Protein AF-A0A0L0F7H2-F1 (afdb_monomer_lite)

Secondary structure (DSSP, 8-state):
-HHHHHHHHHHHTT--GGGGGGHHHHHHHHHHTT-BTTTTB--HHHHHHHHHHHHHHHHTTSS-TTTHHHHHHHHHHHHH-

Radius of gyration: 12.79 Å; chains: 1; bounding box: 32×20×36 Å

Sequence (81 aa):
EAPTLVQELLQSSGAPCESTPYSDESAVYLAESFGNATRIDYGTGHELTFVSFMCSLVLLGAVPQSDAKGYVLHVFNRWEM

InterPro domains:
  IPR004327 Phosphotyrosyl phosphatase activator, PTPA [PF03095] (3-79)
  IPR004327 Phosphotyrosyl phosphatase activator, PTPA [PTHR10012] (7-79)
  IPR037218 PTPA superfamily [SSF140984] (17-79)

pLDDT: mean 92.6, std 5.27, range [67.56, 97.25]

Organism: NCBI:txid667725

Foldseek 3Di:
DLLVVLVVLCVVLVFDPVLNVCSVVLSVLVVQLPDDPVVPDDDVVSVVSVVVSLVSCCVRNSDDPVCSVVSCVVVSVVVVD

Structure (mmCIF, N/CA/C/O backbone):
data_AF-A0A0L0F7H2-F1
#
_entry.id   AF-A0A0L0F7H2-F1
#
loop_
_atom_site.group_PDB
_atom_site.id
_atom_site.type_symbol
_atom_site.label_atom_id
_atom_site.label_alt_id
_atom_site.label_comp_id
_atom_site.label_asym_id
_atom_site.label_entity_id
_atom_site.label_seq_id
_atom_site.pdbx_PDB_ins_code
_atom_site.Cartn_x
_atom_site.Cartn_y
_atom_site.Cartn_z
_atom_site.occupancy
_atom_site.B_iso_or_equiv
_atom_site.auth_seq_id
_atom_site.auth_comp_id
_atom_site.auth_asym_id
_atom_site.auth_atom_id
_atom_site.pdbx_PDB_model_num
ATOM 1 N N . GLU A 1 1 ? 8.535 11.853 1.074 1.00 81.19 1 GLU A N 1
ATOM 2 C CA . GLU A 1 1 ? 8.995 10.494 0.697 1.00 81.19 1 GLU A CA 1
ATOM 3 C C . GLU A 1 1 ? 8.056 9.461 1.313 1.00 81.19 1 GLU A C 1
ATOM 5 O O . GLU A 1 1 ? 7.288 9.841 2.195 1.00 81.19 1 GLU A O 1
ATOM 10 N N . ALA A 1 2 ? 8.069 8.201 0.855 1.00 87.06 2 ALA A N 1
ATOM 11 C CA . ALA A 1 2 ? 7.122 7.179 1.325 1.00 87.06 2 ALA A CA 1
ATOM 12 C C . ALA A 1 2 ? 7.080 7.022 2.865 1.00 87.06 2 ALA A C 1
ATOM 14 O O . ALA A 1 2 ? 5.975 7.031 3.404 1.00 87.06 2 ALA A O 1
ATOM 15 N N . PRO A 1 3 ? 8.214 6.998 3.600 1.00 89.62 3 PRO A N 1
ATOM 16 C CA . PRO A 1 3 ? 8.194 6.866 5.062 1.00 89.62 3 PRO A CA 1
ATOM 17 C C . PRO A 1 3 ? 7.467 8.012 5.769 1.00 89.62 3 PRO A C 1
ATOM 19 O O . PRO A 1 3 ? 6.598 7.779 6.605 1.00 89.62 3 PRO A O 1
ATOM 22 N N . THR A 1 4 ? 7.762 9.257 5.383 1.00 91.94 4 THR A N 1
ATOM 23 C CA . THR A 1 4 ? 7.117 10.448 5.955 1.00 91.94 4 THR A CA 1
ATOM 24 C C . THR A 1 4 ? 5.613 10.433 5.710 1.00 91.94 4 THR A C 1
ATOM 26 O O . THR A 1 4 ? 4.836 10.689 6.623 1.00 91.94 4 THR A O 1
ATOM 29 N N . LEU A 1 5 ? 5.198 10.077 4.491 1.00 92.44 5 LEU A N 1
ATOM 30 C CA . LEU A 1 5 ? 3.790 10.082 4.105 1.00 92.44 5 LEU A CA 1
ATOM 31 C C . LEU A 1 5 ? 2.994 9.019 4.869 1.00 92.44 5 LEU A C 1
ATOM 33 O O . LEU A 1 5 ? 1.903 9.302 5.353 1.00 92.44 5 LEU A O 1
ATOM 37 N N . VAL A 1 6 ? 3.549 7.814 5.025 1.00 93.56 6 VAL A N 1
ATOM 38 C CA . VAL A 1 6 ? 2.915 6.754 5.823 1.00 93.56 6 VAL A CA 1
ATOM 39 C C . VAL A 1 6 ? 2.804 7.170 7.286 1.00 93.56 6 VAL A C 1
ATOM 41 O O . VAL A 1 6 ? 1.756 6.974 7.898 1.00 93.56 6 VAL A O 1
ATOM 44 N N . GLN A 1 7 ? 3.844 7.787 7.844 1.00 91.25 7 GLN A N 1
ATOM 45 C CA . GLN A 1 7 ? 3.826 8.245 9.229 1.00 91.25 7 GLN A CA 1
ATOM 46 C C . GLN A 1 7 ? 2.766 9.333 9.467 1.00 91.25 7 GLN A C 1
ATOM 48 O O . GLN A 1 7 ? 2.004 9.241 10.429 1.00 91.25 7 GLN A O 1
ATOM 53 N N . GLU A 1 8 ? 2.670 10.322 8.577 1.00 91.50 8 GLU A N 1
ATOM 54 C CA . GLU A 1 8 ? 1.630 11.359 8.622 1.00 91.50 8 GLU A CA 1
ATOM 55 C C . GLU A 1 8 ? 0.222 10.765 8.478 1.00 91.50 8 GLU A C 1
ATOM 57 O O . GLU A 1 8 ? -0.717 11.177 9.168 1.00 91.50 8 GLU A O 1
ATOM 62 N N . LEU A 1 9 ? 0.066 9.761 7.612 1.00 91.88 9 LEU A N 1
ATOM 63 C CA . LEU A 1 9 ? -1.211 9.092 7.393 1.00 91.88 9 LEU A CA 1
ATOM 64 C C . LEU A 1 9 ? -1.663 8.336 8.649 1.00 91.88 9 LEU A C 1
ATOM 66 O O . LEU A 1 9 ? -2.790 8.540 9.088 1.00 91.88 9 LEU A O 1
ATOM 70 N N . LEU A 1 10 ? -0.777 7.560 9.282 1.00 91.75 10 LEU A N 1
ATOM 71 C CA . LEU A 1 10 ? -1.081 6.852 10.535 1.00 91.75 10 LEU A CA 1
ATOM 72 C C . LEU A 1 10 ? -1.409 7.819 11.688 1.00 91.75 10 LEU A C 1
ATOM 74 O O 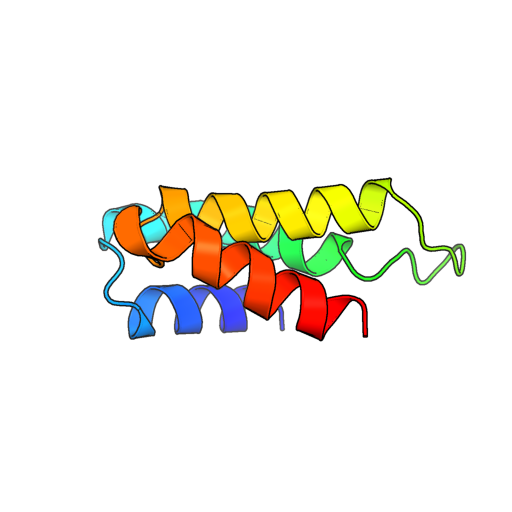. LEU A 1 10 ? -2.312 7.563 12.486 1.00 91.75 10 LEU A O 1
ATOM 78 N N . GLN A 1 11 ? -0.699 8.947 11.773 1.00 89.81 11 GLN A N 1
ATOM 79 C CA . GLN A 1 11 ? -0.948 9.968 12.795 1.00 89.81 11 GLN A CA 1
ATOM 80 C C . GLN A 1 11 ? -2.293 10.677 12.594 1.00 89.81 11 GLN A C 1
ATOM 82 O O . GLN A 1 11 ? -3.007 10.935 13.563 1.00 89.81 11 GLN A O 1
ATOM 87 N N . SER A 1 12 ? -2.650 10.989 11.347 1.00 90.81 12 SER A N 1
ATOM 88 C CA . SER A 1 12 ? -3.892 11.700 11.017 1.00 90.81 12 SER A CA 1
ATOM 89 C C . SER A 1 12 ? -5.133 10.806 11.040 1.00 90.81 12 SER A C 1
ATOM 91 O O . SER A 1 12 ? -6.228 11.298 11.311 1.00 90.81 12 SER A O 1
ATOM 93 N N . SER A 1 13 ? -4.979 9.500 10.817 1.00 87.69 13 SER A N 1
ATOM 94 C CA . SER A 1 13 ? -6.079 8.531 10.811 1.00 87.69 13 SER A CA 1
ATOM 95 C C . SER A 1 13 ? -6.539 8.088 12.205 1.00 87.69 13 SER A C 1
ATOM 97 O O . SER A 1 13 ? -7.495 7.325 12.318 1.00 87.69 13 SER A O 1
ATOM 99 N N . GLY A 1 14 ? -5.857 8.522 13.270 1.00 82.81 14 GLY A N 1
ATOM 100 C CA . GLY A 1 14 ? -6.141 8.079 14.638 1.00 82.81 14 GLY A CA 1
ATOM 101 C C . GLY A 1 14 ? -5.722 6.632 14.910 1.00 82.81 14 GLY A C 1
ATOM 102 O O . GLY A 1 14 ? -6.290 5.994 15.799 1.00 82.81 14 GLY A O 1
ATOM 103 N N . ALA A 1 15 ? -4.748 6.109 14.154 1.00 86.75 15 ALA A N 1
ATOM 104 C CA . ALA A 1 15 ? -4.224 4.770 14.387 1.00 86.75 15 ALA A CA 1
ATOM 105 C C . ALA A 1 15 ? -3.583 4.677 15.793 1.00 86.75 15 ALA A C 1
ATOM 107 O O . ALA A 1 15 ? -3.014 5.663 16.278 1.00 86.75 15 ALA A O 1
ATOM 108 N N . PRO A 1 16 ? -3.644 3.515 16.473 1.00 85.38 16 PRO A N 1
ATOM 109 C CA . PRO A 1 16 ? -3.020 3.328 17.783 1.00 85.38 16 PRO A CA 1
ATOM 110 C C . PRO A 1 16 ? -1.520 3.636 17.742 1.00 85.38 16 PRO A C 1
ATOM 112 O O . PRO A 1 16 ? -0.854 3.327 16.757 1.00 85.38 16 PRO A O 1
ATOM 115 N N . CYS A 1 17 ? -0.945 4.169 18.825 1.00 77.31 17 CYS A N 1
ATOM 116 C CA . CYS A 1 17 ? 0.495 4.468 18.870 1.00 77.31 17 CYS A CA 1
ATOM 117 C C . CYS A 1 17 ? 1.378 3.221 18.660 1.00 77.31 17 CYS A C 1
ATOM 119 O O . CYS A 1 17 ? 2.487 3.333 18.142 1.00 77.31 17 CYS A O 1
ATOM 121 N N . GLU A 1 18 ? 0.861 2.032 18.981 1.00 82.50 18 GLU A N 1
ATOM 122 C CA . GLU A 1 18 ? 1.506 0.731 18.761 1.00 82.50 18 GLU A CA 1
ATOM 123 C C . GLU A 1 18 ? 1.674 0.372 17.275 1.00 82.50 18 GLU A C 1
ATOM 125 O O . GLU A 1 18 ? 2.433 -0.536 16.955 1.00 82.50 18 GLU A O 1
ATOM 130 N N . SER A 1 19 ? 1.013 1.092 16.359 1.00 82.94 19 SER A N 1
ATOM 131 C CA . SER A 1 19 ? 1.178 0.913 14.909 1.00 82.94 19 SER A CA 1
ATOM 132 C C . SER A 1 19 ? 2.478 1.516 14.359 1.00 82.94 19 SER A C 1
ATOM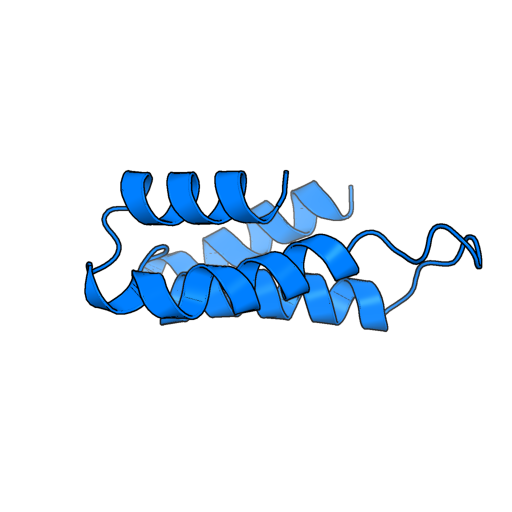 134 O O . SER A 1 19 ? 2.922 1.146 13.273 1.00 82.94 19 SER A O 1
ATOM 136 N N . THR A 1 20 ? 3.112 2.425 15.109 1.00 79.75 20 THR A N 1
ATOM 137 C CA . THR A 1 20 ? 4.299 3.176 14.668 1.00 79.75 20 THR A CA 1
ATOM 138 C C . THR A 1 20 ? 5.511 2.327 14.264 1.00 79.75 20 THR A C 1
ATOM 140 O O . THR A 1 20 ? 6.155 2.711 13.294 1.00 79.75 20 THR A O 1
ATOM 143 N N . PRO A 1 21 ? 5.828 1.169 14.879 1.00 86.94 21 PRO A N 1
ATOM 144 C CA . PRO A 1 21 ? 6.962 0.345 14.448 1.00 86.94 21 PRO A CA 1
ATOM 145 C C . PRO A 1 21 ? 6.781 -0.275 13.053 1.00 86.94 21 PRO A C 1
ATOM 147 O O . PRO A 1 21 ? 7.756 -0.710 12.449 1.00 86.94 21 PRO A O 1
ATOM 150 N N . TYR A 1 22 ? 5.547 -0.327 12.541 1.00 90.19 22 TYR A N 1
ATOM 151 C CA . TYR A 1 22 ? 5.208 -0.930 11.248 1.00 90.19 22 TYR A CA 1
ATOM 152 C C . TYR A 1 22 ? 5.121 0.101 10.109 1.00 90.19 22 TYR A C 1
ATOM 154 O O . TYR A 1 22 ? 4.783 -0.254 8.972 1.00 90.19 22 TYR A O 1
ATOM 162 N N . SER A 1 23 ? 5.415 1.379 10.389 1.0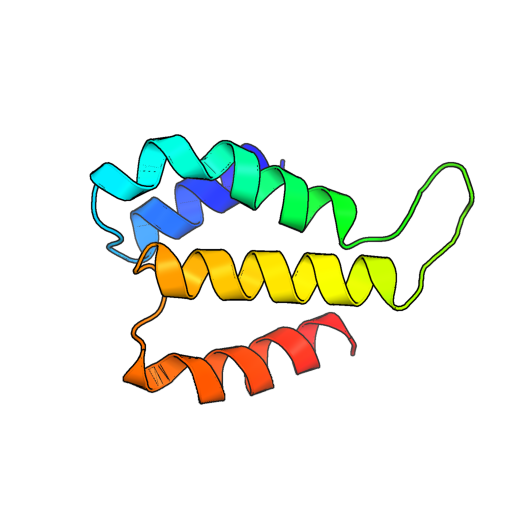0 91.06 23 SER A N 1
ATOM 163 C CA . SER A 1 23 ? 5.419 2.436 9.370 1.00 91.06 23 SER A CA 1
ATOM 164 C C . SER A 1 23 ? 6.446 2.163 8.279 1.00 91.06 23 SER A C 1
ATOM 166 O O . SER A 1 23 ? 6.163 2.392 7.106 1.00 91.06 23 SER A O 1
ATOM 168 N N . ASP A 1 24 ? 7.609 1.635 8.656 1.00 93.12 24 ASP A N 1
ATOM 169 C CA . ASP A 1 24 ? 8.717 1.400 7.733 1.00 93.12 24 ASP A CA 1
ATOM 170 C C . ASP A 1 24 ? 8.380 0.281 6.744 1.00 93.12 24 ASP A C 1
ATOM 172 O O . ASP A 1 24 ? 8.576 0.436 5.542 1.00 93.12 24 ASP A O 1
ATOM 176 N N . GLU A 1 25 ? 7.779 -0.812 7.223 1.00 94.38 25 GLU A N 1
ATOM 177 C CA . GLU A 1 25 ? 7.312 -1.904 6.363 1.00 94.38 25 GLU A CA 1
ATOM 178 C C . GLU A 1 25 ? 6.203 -1.426 5.411 1.00 94.38 25 GLU A C 1
ATOM 180 O O . GLU A 1 25 ? 6.252 -1.671 4.205 1.00 94.38 25 GLU A O 1
ATOM 185 N N . SER A 1 26 ? 5.238 -0.663 5.928 1.00 94.94 26 SER A N 1
ATOM 186 C CA . SER A 1 26 ? 4.167 -0.081 5.111 1.00 94.94 26 SER A CA 1
ATOM 187 C C . SER A 1 26 ? 4.710 0.882 4.048 1.00 94.94 26 SER A C 1
ATOM 189 O O . SER A 1 26 ? 4.221 0.904 2.918 1.00 94.94 26 SER A O 1
ATOM 191 N N . ALA A 1 27 ? 5.754 1.645 4.376 1.00 96.00 27 ALA A N 1
ATOM 192 C CA . ALA A 1 27 ? 6.426 2.529 3.433 1.00 96.00 27 ALA A CA 1
ATOM 193 C C . ALA A 1 27 ? 7.160 1.762 2.327 1.00 96.00 27 ALA A C 1
ATOM 195 O O . ALA A 1 27 ? 7.165 2.229 1.188 1.00 96.00 27 ALA A O 1
ATOM 196 N N . VAL A 1 28 ? 7.725 0.587 2.628 1.00 96.31 28 VAL A N 1
ATOM 197 C CA . VAL A 1 28 ? 8.319 -0.299 1.614 1.00 96.31 28 VAL A CA 1
ATOM 198 C C . VAL A 1 28 ? 7.251 -0.788 0.637 1.00 96.31 28 VAL A C 1
ATOM 200 O O . VAL A 1 28 ? 7.453 -0.678 -0.571 1.00 96.31 28 VAL A O 1
ATOM 203 N N . TYR A 1 29 ? 6.091 -1.246 1.127 1.00 96.81 29 TYR A N 1
ATOM 204 C CA . TYR A 1 29 ? 4.998 -1.662 0.239 1.00 96.81 29 TYR A CA 1
ATOM 205 C C . TYR A 1 29 ? 4.526 -0.520 -0.673 1.00 96.81 29 TYR A C 1
ATOM 207 O O . TYR A 1 29 ? 4.298 -0.716 -1.866 1.00 96.81 29 TYR A O 1
ATOM 215 N N . LEU A 1 30 ? 4.423 0.699 -0.140 1.00 96.50 30 LEU A N 1
ATOM 216 C CA . LEU A 1 30 ? 4.066 1.861 -0.948 1.00 96.50 30 LEU A CA 1
ATOM 217 C C . LEU A 1 30 ? 5.153 2.195 -1.982 1.00 96.50 30 LEU A C 1
ATOM 219 O O . LEU A 1 30 ? 4.828 2.445 -3.139 1.00 96.50 30 LEU A O 1
ATOM 223 N N . ALA A 1 31 ? 6.431 2.186 -1.599 1.00 95.81 31 ALA A N 1
ATOM 224 C CA . ALA A 1 31 ? 7.536 2.523 -2.496 1.00 95.81 31 ALA A CA 1
ATOM 225 C C . ALA A 1 31 ? 7.643 1.549 -3.680 1.00 95.81 31 ALA A C 1
ATOM 227 O O . ALA A 1 31 ? 7.793 1.981 -4.822 1.00 95.81 31 ALA A O 1
ATOM 228 N N . GLU A 1 32 ? 7.497 0.251 -3.417 1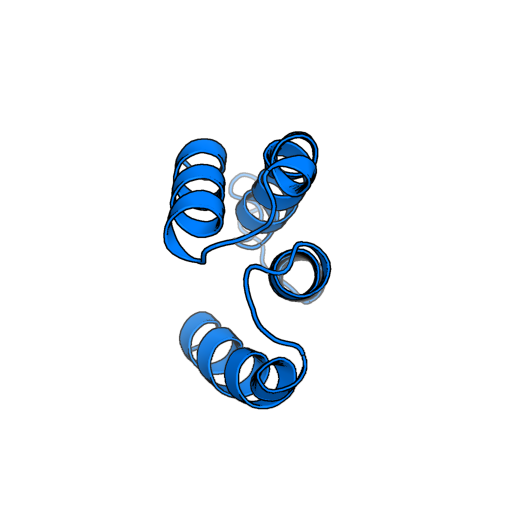.00 95.69 32 GLU A N 1
ATOM 229 C CA . GLU A 1 32 ? 7.603 -0.799 -4.436 1.00 95.69 32 GLU A CA 1
ATOM 230 C C . GLU A 1 32 ? 6.331 -0.947 -5.289 1.00 95.69 32 GLU A C 1
ATOM 232 O O . GLU A 1 32 ? 6.331 -1.688 -6.269 1.00 95.69 32 GLU A O 1
ATOM 237 N N . SER A 1 33 ? 5.242 -0.237 -4.977 1.00 96.62 33 SER A N 1
ATOM 238 C CA . SER A 1 33 ? 4.003 -0.309 -5.762 1.00 96.62 33 SER A CA 1
ATOM 239 C C . SER A 1 33 ? 4.057 0.395 -7.120 1.00 96.62 33 SER A C 1
ATOM 241 O O . SER A 1 33 ? 3.246 0.089 -7.981 1.00 96.62 33 SER A O 1
ATOM 243 N N . PHE A 1 34 ? 5.007 1.300 -7.370 1.00 94.88 34 PHE A N 1
ATOM 244 C CA . PHE A 1 34 ? 4.995 2.161 -8.568 1.00 94.88 34 PHE A CA 1
ATOM 245 C C . PHE A 1 34 ? 5.798 1.622 -9.764 1.00 94.88 34 PHE A C 1
ATOM 247 O O . PHE A 1 34 ? 6.082 2.362 -10.706 1.00 94.88 34 PHE A O 1
ATOM 254 N N . GLY A 1 35 ? 6.165 0.340 -9.755 1.00 93.12 35 GLY A N 1
ATOM 255 C CA . GLY A 1 35 ? 7.015 -0.240 -10.794 1.00 93.12 35 GLY A CA 1
ATOM 256 C C . GLY A 1 35 ? 8.506 -0.114 -10.491 1.00 93.12 35 GLY A C 1
ATOM 257 O O . GLY A 1 35 ? 8.922 0.481 -9.495 1.00 93.12 35 GLY A O 1
ATOM 258 N N . ASN A 1 36 ? 9.340 -0.678 -11.363 1.00 94.38 36 ASN A N 1
ATOM 259 C CA . ASN A 1 36 ? 10.789 -0.579 -11.230 1.00 94.38 36 ASN A CA 1
ATOM 260 C C . ASN A 1 36 ? 11.367 0.441 -12.216 1.00 94.38 36 ASN A C 1
ATOM 262 O O . ASN A 1 36 ? 11.370 0.222 -13.427 1.00 94.38 36 ASN A O 1
ATOM 266 N N . ALA A 1 37 ? 11.946 1.526 -11.699 1.00 93.19 37 ALA A N 1
ATOM 267 C CA . ALA A 1 37 ? 12.509 2.592 -12.530 1.00 93.19 37 ALA A CA 1
ATOM 268 C C . ALA A 1 37 ? 13.704 2.146 -13.399 1.00 93.19 37 ALA A C 1
ATOM 270 O O . ALA A 1 37 ? 13.931 2.714 -14.463 1.00 93.19 37 ALA A O 1
ATOM 271 N N . THR A 1 38 ? 14.474 1.137 -12.971 1.00 94.81 38 THR A N 1
ATOM 272 C CA . THR A 1 38 ? 15.636 0.639 -13.728 1.00 94.81 38 THR A CA 1
ATOM 273 C C . THR A 1 38 ? 15.219 -0.252 -14.893 1.00 94.81 38 THR A C 1
ATOM 275 O O . THR A 1 38 ? 15.787 -0.142 -15.978 1.00 94.81 38 THR A O 1
ATOM 278 N N . ARG A 1 39 ? 14.241 -1.139 -14.680 1.00 94.56 39 ARG A N 1
ATOM 279 C CA . ARG A 1 39 ? 13.719 -2.035 -15.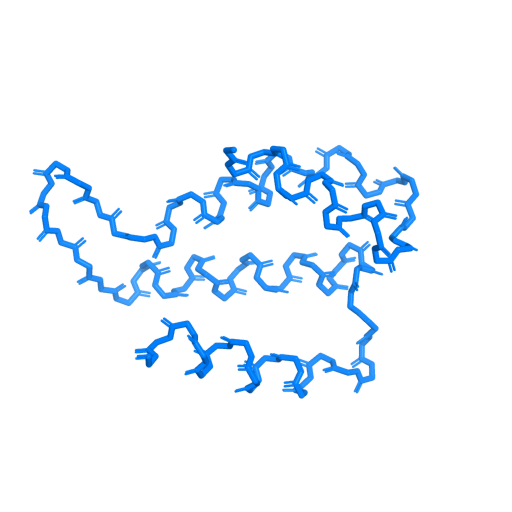725 1.00 94.56 39 ARG A CA 1
ATOM 280 C C . ARG A 1 39 ? 12.637 -1.384 -16.585 1.00 94.56 39 ARG A C 1
ATOM 282 O O . ARG A 1 39 ? 12.367 -1.889 -17.669 1.00 94.56 39 ARG A O 1
ATOM 289 N N . ILE A 1 40 ? 12.073 -0.265 -16.125 1.00 94.56 40 ILE A N 1
ATOM 290 C CA . ILE A 1 40 ? 10.954 0.444 -16.757 1.00 94.56 40 ILE A CA 1
ATOM 291 C C . ILE A 1 40 ? 9.787 -0.530 -16.967 1.00 94.56 40 ILE A C 1
ATOM 293 O O . ILE A 1 40 ? 9.217 -0.642 -18.051 1.00 94.56 40 ILE A O 1
ATOM 297 N N . ASP A 1 41 ? 9.483 -1.292 -15.918 1.00 95.31 41 ASP A N 1
ATOM 298 C CA . ASP A 1 41 ? 8.402 -2.263 -15.915 1.00 95.31 41 ASP A CA 1
ATOM 299 C C . ASP A 1 41 ? 7.406 -1.997 -14.790 1.00 95.31 41 ASP A C 1
ATOM 301 O O . ASP A 1 41 ? 7.707 -1.400 -13.754 1.00 95.31 41 ASP A O 1
ATOM 305 N N . TYR A 1 42 ? 6.184 -2.433 -15.059 1.00 95.94 42 TYR A N 1
ATOM 306 C CA . TYR A 1 42 ? 5.075 -2.458 -14.131 1.00 95.94 42 TYR A CA 1
ATOM 307 C C . TYR A 1 42 ? 4.245 -3.707 -14.436 1.00 95.94 42 TYR A C 1
ATOM 309 O O . TYR A 1 42 ? 4.154 -4.139 -15.588 1.00 95.94 42 TYR A O 1
ATOM 317 N N . GLY A 1 43 ? 3.662 -4.311 -13.409 1.00 94.62 43 GLY A N 1
ATOM 318 C CA . GLY A 1 43 ? 2.858 -5.514 -13.554 1.00 94.62 43 GLY A CA 1
ATOM 319 C C . GLY A 1 43 ? 2.203 -5.916 -12.243 1.00 94.62 43 GLY A C 1
ATOM 320 O O . GLY A 1 43 ? 2.352 -5.243 -11.225 1.00 94.62 43 GLY A O 1
ATOM 321 N N . THR A 1 44 ? 1.541 -7.069 -12.249 1.00 95.62 44 THR A N 1
ATOM 322 C CA . THR A 1 44 ? 0.677 -7.531 -11.149 1.00 95.62 44 THR A CA 1
ATOM 323 C C . THR A 1 44 ? 1.381 -7.691 -9.799 1.00 95.62 44 THR A C 1
ATOM 325 O O . THR A 1 44 ? 0.735 -7.658 -8.756 1.00 95.62 44 THR A O 1
ATOM 328 N N . GLY A 1 45 ? 2.709 -7.840 -9.777 1.00 96.12 45 GLY A N 1
ATOM 329 C CA . GLY A 1 45 ? 3.482 -7.814 -8.531 1.00 96.12 45 GLY A CA 1
ATOM 330 C C . GLY A 1 45 ? 3.480 -6.438 -7.857 1.00 96.12 45 GLY A C 1
ATOM 331 O O . GLY A 1 45 ? 3.354 -6.349 -6.637 1.00 96.12 45 GLY A O 1
ATOM 332 N N . HIS A 1 46 ? 3.557 -5.364 -8.642 1.00 96.06 46 HIS A N 1
ATOM 333 C CA . HIS A 1 46 ? 3.492 -3.991 -8.143 1.00 96.06 46 HIS A CA 1
ATOM 334 C C . HIS A 1 46 ? 2.077 -3.657 -7.646 1.00 96.06 46 HIS A C 1
ATOM 336 O O . HIS A 1 46 ? 1.925 -3.137 -6.540 1.00 96.06 46 HIS A O 1
ATOM 342 N N . GLU A 1 47 ? 1.048 -4.107 -8.370 1.00 96.62 47 GLU A N 1
ATOM 343 C CA . GLU A 1 47 ? -0.356 -4.060 -7.929 1.00 96.62 47 GLU A CA 1
ATOM 344 C C . GLU A 1 47 ? -0.571 -4.787 -6.597 1.00 96.62 47 GLU A C 1
ATOM 346 O O . GLU A 1 47 ? -1.149 -4.235 -5.660 1.00 96.62 47 GLU A O 1
ATOM 351 N N . LEU A 1 48 ? -0.057 -6.015 -6.466 1.00 96.38 48 LEU A N 1
ATOM 352 C CA . LEU A 1 48 ? -0.142 -6.781 -5.221 1.00 96.38 48 LEU A CA 1
ATOM 353 C C . LEU A 1 48 ? 0.552 -6.059 -4.060 1.00 96.38 48 LEU A C 1
ATOM 355 O O . LEU A 1 48 ? 0.078 -6.102 -2.922 1.00 96.38 48 LEU A O 1
ATOM 359 N N . THR A 1 49 ? 1.661 -5.382 -4.342 1.00 97.06 49 THR A N 1
ATOM 360 C CA . THR A 1 49 ? 2.383 -4.594 -3.342 1.00 97.06 49 THR A CA 1
ATOM 361 C C . THR A 1 49 ? 1.536 -3.399 -2.884 1.00 97.06 49 THR A C 1
ATOM 363 O O . THR A 1 49 ? 1.420 -3.163 -1.680 1.00 97.06 49 THR A O 1
ATOM 366 N N . PHE A 1 50 ? 0.834 -2.719 -3.798 1.00 97.19 50 PHE A N 1
ATOM 367 C CA . PHE A 1 50 ? -0.113 -1.658 -3.436 1.00 97.19 50 PHE A CA 1
ATOM 368 C C . PHE A 1 50 ? -1.283 -2.174 -2.588 1.00 97.19 50 PHE A C 1
ATOM 370 O O . PHE A 1 50 ? -1.634 -1.584 -1.565 1.00 97.19 50 PHE A O 1
ATOM 377 N N . VAL A 1 51 ? -1.859 -3.322 -2.956 1.00 96.69 51 VAL A N 1
ATOM 378 C CA . VAL A 1 51 ? -2.919 -3.965 -2.162 1.00 96.69 51 VAL A CA 1
ATOM 379 C C . VAL A 1 51 ? -2.407 -4.357 -0.772 1.00 96.69 51 VAL A C 1
ATOM 381 O O . VAL A 1 51 ? -3.136 -4.221 0.212 1.00 96.69 51 VAL A O 1
ATOM 384 N N . SER A 1 52 ? -1.149 -4.789 -0.662 1.00 96.94 52 SER A N 1
ATOM 385 C CA . SER A 1 52 ? -0.506 -5.107 0.622 1.00 96.94 52 SER A CA 1
ATOM 386 C C . SER A 1 52 ? -0.343 -3.862 1.498 1.00 96.94 52 SER A C 1
ATOM 388 O O . SER A 1 52 ? -0.671 -3.912 2.684 1.00 96.94 52 SER A O 1
ATOM 390 N N . PHE A 1 53 ? 0.046 -2.723 0.914 1.00 97.25 53 PHE A N 1
ATOM 391 C CA . PHE A 1 53 ? 0.048 -1.426 1.600 1.00 97.25 53 PHE A CA 1
ATOM 392 C C . PHE A 1 53 ? -1.354 -1.033 2.089 1.00 97.25 53 PHE A C 1
ATOM 394 O O . PHE A 1 53 ? -1.551 -0.657 3.243 1.00 97.25 53 PHE A O 1
ATOM 401 N N . MET A 1 54 ? -2.372 -1.166 1.241 1.00 96.88 54 MET A N 1
ATOM 402 C CA . MET A 1 54 ? -3.747 -0.868 1.640 1.00 96.88 54 MET A CA 1
ATOM 403 C C . MET A 1 54 ? -4.238 -1.783 2.769 1.00 96.88 54 MET A C 1
ATOM 405 O O . MET A 1 54 ? -4.930 -1.324 3.678 1.00 96.88 54 MET A O 1
ATOM 409 N N . CYS A 1 55 ? -3.865 -3.062 2.728 1.00 96.31 55 CYS A N 1
ATOM 410 C CA . CYS A 1 55 ? -4.152 -4.025 3.783 1.00 96.31 55 CYS A CA 1
ATOM 411 C C . CYS A 1 55 ? -3.468 -3.633 5.100 1.00 96.31 55 CYS A C 1
ATOM 413 O O . CYS A 1 55 ? -4.117 -3.662 6.148 1.00 96.31 55 CYS A O 1
ATOM 415 N N . SER A 1 56 ? -2.200 -3.203 5.056 1.00 95.75 56 SER A N 1
ATOM 416 C CA . SER A 1 56 ? -1.477 -2.788 6.260 1.00 95.75 56 SER A CA 1
ATOM 417 C C . SER A 1 56 ? -2.169 -1.615 6.954 1.00 95.75 56 SER A C 1
ATOM 419 O O . SER A 1 56 ? -2.329 -1.648 8.169 1.00 95.75 56 SER A O 1
ATOM 421 N N . LEU A 1 57 ? -2.711 -0.644 6.213 1.00 94.94 57 LEU A N 1
ATOM 422 C CA . LEU A 1 57 ? -3.470 0.467 6.802 1.00 94.94 57 LEU A CA 1
ATOM 423 C C . LEU A 1 57 ? -4.754 0.020 7.524 1.00 94.94 57 LEU A C 1
ATOM 425 O O . LEU A 1 57 ? -5.096 0.573 8.571 1.00 94.94 57 LEU A O 1
ATOM 429 N N . VAL A 1 58 ? -5.447 -1.004 7.020 1.00 95.31 58 VAL A N 1
ATOM 430 C CA . VAL A 1 58 ? -6.611 -1.590 7.712 1.00 95.31 58 VAL A CA 1
ATOM 431 C C . VAL A 1 58 ? -6.169 -2.345 8.971 1.00 95.31 58 VAL A C 1
ATOM 433 O O . VAL A 1 58 ? -6.790 -2.206 10.024 1.00 95.31 58 VAL A O 1
ATOM 436 N N . LEU A 1 59 ? -5.083 -3.121 8.890 1.00 93.50 59 LEU A N 1
ATOM 437 C CA . LEU A 1 59 ? -4.553 -3.898 10.018 1.00 93.50 59 LEU A CA 1
ATOM 438 C C . LEU A 1 59 ? -3.996 -3.011 11.138 1.00 93.50 59 LEU A C 1
ATOM 440 O O . LEU A 1 59 ? -4.186 -3.316 12.313 1.00 93.50 59 LEU A O 1
ATOM 444 N N . LEU A 1 60 ? -3.354 -1.901 10.778 1.00 93.81 60 LEU A N 1
ATOM 445 C CA . LEU A 1 60 ? -2.804 -0.915 11.707 1.00 93.81 60 LEU A CA 1
ATOM 446 C C . LEU A 1 60 ? -3.873 0.020 12.290 1.00 93.81 60 LEU A C 1
ATOM 448 O O . LEU A 1 60 ? -3.554 0.876 13.110 1.00 93.81 60 LEU A O 1
ATOM 452 N N . GLY A 1 61 ? -5.140 -0.135 11.894 1.00 92.31 61 GLY A N 1
ATOM 453 C CA . GLY A 1 61 ? -6.254 0.648 12.427 1.00 92.31 61 GLY A CA 1
ATOM 454 C C . GLY A 1 61 ? -6.348 2.070 11.874 1.00 92.31 61 GLY A C 1
ATOM 455 O O . GLY A 1 61 ? -7.089 2.878 12.424 1.00 92.31 61 GLY A O 1
ATOM 456 N N . ALA A 1 62 ? -5.637 2.379 10.787 1.00 93.81 62 ALA A N 1
ATOM 457 C CA . ALA A 1 62 ? -5.796 3.641 10.067 1.00 93.81 62 ALA A CA 1
ATOM 458 C C . ALA A 1 62 ? -7.102 3.692 9.263 1.00 93.81 62 ALA A C 1
ATOM 460 O O . ALA A 1 62 ? -7.647 4.763 9.008 1.00 93.81 62 ALA A O 1
ATOM 461 N N . VAL A 1 63 ? -7.626 2.526 8.881 1.00 94.75 63 VAL A N 1
ATOM 462 C CA . VAL A 1 63 ? -8.936 2.388 8.243 1.00 94.75 63 VAL A CA 1
ATOM 463 C C . VAL A 1 63 ? -9.794 1.430 9.072 1.00 94.75 63 VAL A C 1
ATOM 465 O O . VAL A 1 63 ? -9.382 0.288 9.291 1.00 94.75 63 VAL A O 1
ATOM 468 N N . PRO A 1 64 ? -10.995 1.840 9.518 1.00 93.62 64 PRO A N 1
ATOM 469 C CA . PRO A 1 64 ? -11.915 0.945 10.211 1.00 93.62 64 PRO A CA 1
ATOM 470 C C . PRO A 1 64 ? -12.294 -0.260 9.344 1.00 93.62 64 PRO A C 1
ATOM 472 O O . PRO A 1 64 ? -12.555 -0.125 8.148 1.00 93.62 64 PRO A O 1
ATOM 475 N N . GLN A 1 65 ? -12.424 -1.447 9.948 1.00 93.12 65 GLN A N 1
ATOM 476 C CA . GLN A 1 65 ? -12.834 -2.646 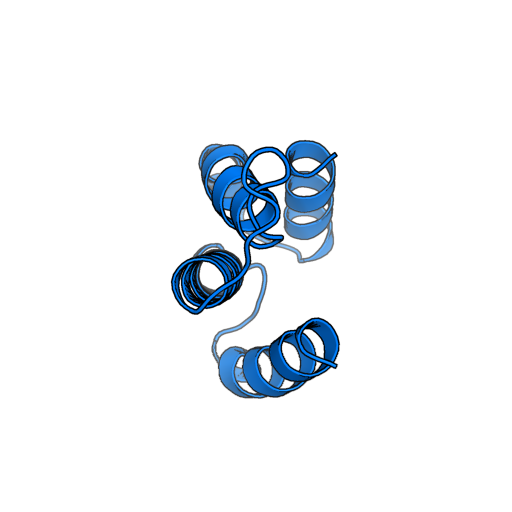9.201 1.00 93.12 65 GLN A CA 1
ATOM 477 C C . GLN A 1 65 ? -14.213 -2.513 8.536 1.00 93.12 65 GLN A C 1
ATOM 479 O O . GLN A 1 65 ? -14.446 -3.136 7.500 1.00 93.12 65 GLN A O 1
ATOM 484 N N . SER A 1 66 ? -15.115 -1.695 9.094 1.00 96.12 66 SER A N 1
ATOM 485 C CA . SER A 1 66 ? -16.416 -1.391 8.480 1.00 96.12 66 SER A CA 1
ATOM 486 C C . SER A 1 66 ? -16.273 -0.751 7.100 1.00 96.12 66 SER A C 1
ATOM 488 O O . SER A 1 66 ? -17.088 -1.008 6.213 1.00 96.12 66 SER A O 1
ATOM 490 N N . ASP A 1 67 ? -15.207 0.024 6.909 1.00 96.38 67 ASP A N 1
ATOM 491 C CA . ASP A 1 67 ? -15.000 0.870 5.739 1.00 96.38 67 ASP A CA 1
ATOM 492 C C . ASP A 1 67 ? -14.017 0.235 4.752 1.00 96.38 67 ASP A C 1
ATOM 494 O O . ASP A 1 67 ? -13.923 0.678 3.608 1.00 96.38 67 ASP A O 1
ATOM 498 N N . ALA A 1 68 ? -13.340 -0.851 5.145 1.00 94.62 68 ALA A N 1
ATOM 499 C CA . ALA A 1 68 ? -12.297 -1.513 4.365 1.00 94.62 68 ALA A CA 1
ATOM 500 C C . ALA A 1 68 ? -12.723 -1.829 2.920 1.00 94.62 68 ALA A C 1
ATOM 502 O O . ALA A 1 68 ? -11.954 -1.608 1.991 1.00 94.62 68 ALA A O 1
ATOM 503 N N . LYS A 1 69 ? -13.962 -2.287 2.693 1.00 95.25 69 LYS A N 1
ATOM 504 C CA . LYS A 1 69 ? -14.462 -2.563 1.331 1.00 95.25 69 LYS A CA 1
ATOM 505 C C . LYS A 1 69 ? -14.564 -1.298 0.479 1.00 95.25 69 LYS A C 1
ATOM 507 O O . LYS A 1 69 ? -14.120 -1.299 -0.664 1.00 95.25 69 LYS A O 1
ATOM 512 N N . GLY A 1 70 ? -15.159 -0.237 1.027 1.00 96.19 70 GLY A N 1
ATOM 513 C CA . GLY A 1 70 ? -15.312 1.038 0.327 1.00 96.19 70 GLY A CA 1
ATOM 514 C C . GLY A 1 70 ? -13.957 1.687 0.075 1.00 96.19 70 GLY A C 1
ATOM 515 O O . GLY A 1 70 ? -13.670 2.098 -1.044 1.00 96.19 70 GLY A O 1
ATOM 516 N N . TYR A 1 71 ? -13.092 1.679 1.087 1.00 95.69 71 TYR A N 1
ATOM 517 C CA . TYR A 1 71 ? -11.705 2.108 0.980 1.00 95.69 71 TYR A CA 1
ATOM 518 C C . TYR A 1 71 ? -10.980 1.399 -0.167 1.00 95.69 71 TYR A C 1
ATOM 520 O O . TYR A 1 71 ? -10.426 2.072 -1.035 1.00 95.69 71 TYR A O 1
ATOM 528 N N . VAL A 1 72 ? -11.055 0.063 -0.229 1.00 95.00 72 VAL A N 1
ATOM 529 C CA . VAL A 1 72 ? -10.385 -0.699 -1.287 1.00 95.00 72 VAL A CA 1
ATOM 530 C C . VAL A 1 72 ? -10.908 -0.320 -2.667 1.00 95.00 72 VAL A C 1
ATOM 532 O O . VAL A 1 72 ? -10.120 0.002 -3.551 1.00 95.00 72 VAL A O 1
ATOM 535 N N . LEU A 1 73 ? -12.229 -0.291 -2.841 1.00 95.31 73 LEU A N 1
ATOM 536 C CA . LEU A 1 73 ? -12.846 0.029 -4.128 1.00 95.31 73 LEU A CA 1
ATOM 537 C C . LEU A 1 73 ? -12.572 1.467 -4.579 1.00 95.31 73 LEU A C 1
ATOM 539 O O . LEU A 1 73 ? -12.404 1.698 -5.770 1.00 95.31 73 LEU A O 1
ATOM 543 N N . HIS A 1 74 ? -12.522 2.433 -3.663 1.00 96.06 74 HIS A N 1
ATOM 544 C CA . HIS A 1 74 ? -12.292 3.833 -4.018 1.00 96.06 74 HIS A CA 1
ATOM 545 C C . HIS A 1 74 ? -10.817 4.151 -4.258 1.00 96.06 74 HIS A C 1
ATOM 547 O O . HIS A 1 74 ? -10.496 4.845 -5.222 1.00 96.06 74 HIS A O 1
ATOM 553 N N . VAL A 1 75 ? -9.923 3.667 -3.393 1.00 96.25 75 VAL A N 1
ATOM 554 C CA . VAL A 1 75 ? -8.495 4.001 -3.465 1.00 96.25 75 VAL A CA 1
ATOM 555 C C . VAL A 1 75 ? -7.803 3.217 -4.567 1.00 96.25 75 VAL A C 1
ATOM 557 O O . VAL A 1 75 ? -7.101 3.828 -5.367 1.00 96.25 75 VAL A O 1
ATOM 560 N N . PHE A 1 76 ? -8.059 1.911 -4.682 1.00 94.75 76 PHE A N 1
ATOM 561 C CA . PHE A 1 76 ? -7.461 1.101 -5.746 1.00 94.75 76 PHE A CA 1
ATOM 562 C C . PHE A 1 76 ? -7.894 1.592 -7.129 1.00 94.75 76 PHE A C 1
ATOM 564 O O . PHE A 1 76 ? -7.064 1.806 -8.005 1.00 94.75 76 PHE A O 1
ATOM 571 N N . ASN A 1 77 ? -9.187 1.888 -7.295 1.00 94.31 77 ASN A N 1
ATOM 572 C CA . ASN A 1 77 ? -9.712 2.416 -8.551 1.00 94.31 77 ASN A CA 1
ATOM 573 C C . ASN A 1 77 ? -9.122 3.784 -8.917 1.00 94.31 77 ASN A C 1
ATOM 575 O O . ASN A 1 77 ? -9.006 4.092 -10.093 1.00 94.31 77 ASN A O 1
ATOM 579 N N . ARG A 1 78 ? -8.787 4.625 -7.932 1.00 95.44 78 ARG A N 1
ATOM 580 C CA . ARG A 1 78 ? -8.156 5.932 -8.173 1.00 95.44 78 ARG A CA 1
ATOM 581 C C . ARG A 1 78 ? -6.654 5.835 -8.439 1.00 95.44 78 ARG A C 1
ATOM 583 O O . ARG A 1 78 ? -6.071 6.785 -8.938 1.00 95.44 78 ARG A O 1
ATOM 590 N N . TRP A 1 79 ? -6.024 4.750 -8.018 1.00 91.44 79 TRP A N 1
ATOM 591 C CA . TRP A 1 79 ? -4.599 4.544 -8.216 1.00 91.44 79 TRP A CA 1
ATOM 592 C C . TRP A 1 79 ? -4.297 3.931 -9.589 1.00 91.44 79 TRP A C 1
ATOM 594 O O . TRP A 1 79 ? -3.357 4.365 -10.243 1.00 91.44 79 TRP A O 1
ATOM 604 N N . GLU A 1 80 ? -5.128 2.987 -10.042 1.00 82.38 80 GLU A N 1
ATOM 605 C CA . GLU A 1 80 ? -5.028 2.365 -11.374 1.00 82.38 80 GLU A CA 1
ATOM 606 C C . GLU A 1 80 ? -5.521 3.263 -12.531 1.00 82.38 80 GLU A C 1
ATOM 608 O O . GLU A 1 80 ? -5.139 3.042 -13.679 1.00 82.38 80 GLU A O 1
ATOM 613 N N . MET A 1 81 ? -6.390 4.250 -12.264 1.00 67.56 81 MET A N 1
ATOM 614 C CA . MET A 1 81 ? -6.945 5.174 -13.277 1.00 67.56 81 MET A CA 1
ATOM 615 C C . MET A 1 81 ? -6.321 6.562 -13.214 1.00 67.56 81 MET A C 1
ATOM 617 O O . MET A 1 81 ? -6.032 7.109 -14.303 1.00 67.56 81 MET A O 1
#